Protein AF-A0A136MAQ5-F1 (afdb_monomer_lite)

Secondary structure (DSSP, 8-state):
------------PPPP-STTTTSTTS-TTPEEPSSSSPPTTTS-EEEE-TT-EEEEEEETTT-SSSS-EEEEEEEE-SSS-EEEE--STTT---------------------SS---TTS-SSS-------

pLDDT: mean 74.82, std 19.67, range [27.25, 95.88]

Sequence (131 aa):
MGLSLTLLCGGVFAQNLLTNGSFELDPNGTPYPNNGGADSRSGWRFFAVAGADGSATVSSAAATDGSVGIELVRFSTGLGDSALDKDTVAAREIIPKSMRTYKFLVDVKDGGFLVVSPIFGHWGAVRRWLL

Foldseek 3Di:
DDDDDPPPPPDPDPDDLAQQPAVVQDDFFAWADQPQDQDLRRLKHKYKDDPWDWTKGWHQVFHPDDRTHIDIGTPDPHPIDIDMDNPDPNRDRDDDDDDDDDWDDDWGDDDDPDDDDPVPPDDDTPPDDDD

Structure (mmCIF, N/CA/C/O backbone):
data_AF-A0A136MAQ5-F1
#
_entry.id   AF-A0A136MAQ5-F1
#
loop_
_atom_site.group_PDB
_atom_site.id
_atom_site.type_symbol
_atom_site.label_atom_id
_atom_site.label_alt_id
_atom_site.label_comp_id
_atom_site.label_asym_id
_atom_site.label_entity_id
_atom_site.label_seq_id
_atom_site.pdbx_PDB_ins_code
_atom_site.Cartn_x
_atom_site.Cartn_y
_atom_site.Cartn_z
_atom_site.occupancy
_atom_site.B_iso_or_equiv
_atom_site.auth_seq_id
_atom_site.auth_comp_id
_atom_site.auth_asym_id
_atom_site.auth_atom_id
_atom_site.pdbx_PDB_model_num
ATOM 1 N N . MET A 1 1 ? -41.015 -15.410 38.025 1.00 41.47 1 MET A N 1
ATOM 2 C CA . MET A 1 1 ? -40.474 -14.343 37.155 1.00 41.47 1 MET A CA 1
ATOM 3 C C . MET A 1 1 ? -38.961 -14.495 37.159 1.00 41.47 1 MET A C 1
ATOM 5 O O . MET A 1 1 ? -38.353 -14.234 38.186 1.00 41.47 1 MET A O 1
ATOM 9 N N . GLY A 1 2 ? -38.376 -15.056 36.098 1.00 40.19 2 GLY A N 1
ATOM 10 C CA . GLY A 1 2 ? -36.931 -15.287 36.007 1.00 40.19 2 GLY A CA 1
ATOM 11 C C . GLY A 1 2 ? -36.273 -14.191 35.177 1.00 40.19 2 GLY A C 1
ATOM 12 O O . GLY A 1 2 ? -36.585 -14.059 33.998 1.00 40.19 2 GLY A O 1
ATOM 13 N N . LEU A 1 3 ? -35.397 -13.398 35.793 1.00 46.03 3 LEU A N 1
ATOM 14 C CA . LEU A 1 3 ? -34.535 -12.447 35.094 1.00 46.03 3 LEU A CA 1
ATOM 15 C C . LEU A 1 3 ? -33.369 -13.227 34.476 1.00 46.03 3 LEU A C 1
ATOM 17 O O . LEU A 1 3 ? -32.508 -13.734 35.191 1.00 46.03 3 LEU A O 1
ATOM 21 N N . SER A 1 4 ? -33.367 -13.348 33.149 1.00 54.97 4 SER A N 1
ATOM 22 C CA . SER A 1 4 ? -32.206 -13.821 32.397 1.00 54.97 4 SER A CA 1
ATOM 23 C C . SER A 1 4 ? -31.278 -12.632 32.155 1.00 54.97 4 SER A C 1
ATOM 25 O O . SER A 1 4 ? -31.646 -11.679 31.469 1.00 54.97 4 SER A O 1
ATOM 27 N N . LEU A 1 5 ? -30.097 -12.658 32.772 1.00 53.19 5 LEU A N 1
ATOM 28 C CA . LEU A 1 5 ? -29.024 -11.711 32.494 1.00 53.19 5 LEU A CA 1
ATOM 29 C C . LEU A 1 5 ? -28.248 -12.225 31.279 1.00 53.19 5 LEU A C 1
ATOM 31 O O . LEU A 1 5 ? -27.356 -13.063 31.408 1.00 53.19 5 LEU A O 1
ATOM 35 N N . THR A 1 6 ? -28.596 -11.738 30.091 1.00 56.44 6 THR A N 1
ATOM 36 C CA . THR A 1 6 ? -27.818 -12.007 28.879 1.00 56.44 6 THR A CA 1
ATOM 37 C C . THR A 1 6 ? -26.536 -11.183 28.934 1.00 56.44 6 THR A C 1
ATOM 39 O O . THR A 1 6 ? -26.521 -9.999 28.601 1.00 56.44 6 THR A O 1
ATOM 42 N N . LEU A 1 7 ? -25.447 -11.804 29.384 1.00 45.41 7 LEU A N 1
ATOM 43 C CA . LEU A 1 7 ? -24.116 -11.215 29.323 1.00 45.41 7 LEU A CA 1
ATOM 44 C C . LEU A 1 7 ? -23.626 -11.280 27.866 1.00 45.41 7 LEU A C 1
ATOM 46 O O . LEU A 1 7 ? -23.121 -12.303 27.408 1.00 45.41 7 LEU A O 1
ATOM 50 N N . LEU A 1 8 ? -23.804 -10.191 27.115 1.00 52.12 8 LEU A N 1
ATOM 51 C CA . LEU A 1 8 ? -23.154 -10.002 25.818 1.00 52.12 8 LEU A CA 1
ATOM 52 C C . LEU A 1 8 ? -21.649 -9.832 26.060 1.00 52.12 8 LEU A C 1
ATOM 54 O O . LEU A 1 8 ? -21.164 -8.724 26.276 1.00 52.12 8 LEU A O 1
ATOM 58 N N . CYS A 1 9 ? -20.895 -10.931 26.023 1.00 47.00 9 CYS A N 1
ATOM 59 C CA . CYS A 1 9 ? -19.441 -10.883 25.878 1.00 47.00 9 CYS A CA 1
ATOM 60 C C . CYS A 1 9 ? -19.111 -10.499 24.425 1.00 47.00 9 CYS A C 1
ATOM 62 O O . CYS A 1 9 ? -18.662 -11.312 23.621 1.00 47.00 9 CYS A O 1
ATOM 64 N N . GLY A 1 10 ? -19.425 -9.257 24.056 1.00 47.56 10 GLY A N 1
ATOM 65 C CA . GLY A 1 10 ? -18.965 -8.658 22.813 1.00 47.56 10 GLY A CA 1
ATOM 66 C C . GLY A 1 10 ? -17.512 -8.256 23.001 1.00 47.56 10 GLY A C 1
ATOM 67 O O . GLY A 1 10 ? -17.237 -7.161 23.485 1.00 47.56 10 GLY A O 1
ATOM 68 N N . GLY A 1 11 ? -16.580 -9.150 22.669 1.00 48.22 11 GLY A N 1
ATOM 69 C CA . GLY A 1 11 ? -15.175 -8.780 22.559 1.00 48.22 11 GLY A CA 1
ATOM 70 C C . GLY A 1 11 ? -15.062 -7.600 21.597 1.00 48.22 11 GLY A C 1
ATOM 71 O O . GLY A 1 11 ? -15.433 -7.715 20.430 1.00 48.22 11 GLY A O 1
ATOM 72 N N . VAL A 1 12 ? -14.598 -6.451 22.088 1.00 57.00 12 VAL A N 1
ATOM 73 C CA . VAL A 1 12 ? -14.279 -5.313 21.226 1.00 57.00 12 VAL A CA 1
ATOM 74 C C . VAL A 1 12 ? -13.041 -5.716 20.435 1.00 57.00 12 VAL A C 1
ATOM 76 O O . VAL A 1 12 ? -11.913 -5.592 20.912 1.00 57.00 12 VAL A O 1
ATOM 79 N N . PHE A 1 13 ? -13.242 -6.273 19.243 1.00 57.19 13 PHE A N 1
ATOM 80 C CA . PHE A 1 13 ? -12.155 -6.432 18.291 1.00 57.19 13 PHE A CA 1
ATOM 81 C C . PHE A 1 13 ? -11.652 -5.033 17.932 1.00 57.19 13 PHE A C 1
ATOM 83 O O . PHE A 1 13 ? -12.447 -4.123 17.690 1.00 57.19 13 PHE A O 1
ATOM 90 N N . ALA A 1 14 ? -10.334 -4.843 17.941 1.00 65.50 14 ALA A N 1
ATOM 91 C CA . ALA A 1 14 ? -9.748 -3.595 17.477 1.00 65.50 14 ALA A CA 1
ATOM 92 C C . ALA A 1 14 ? -10.187 -3.366 16.023 1.00 65.50 14 ALA A C 1
ATOM 94 O O . ALA A 1 14 ? -9.928 -4.198 15.155 1.00 65.50 14 ALA A O 1
ATOM 95 N N . GLN A 1 15 ? -10.889 -2.262 15.775 1.00 77.94 15 GLN A N 1
ATOM 96 C CA . GLN A 1 15 ? -11.324 -1.891 14.435 1.00 77.94 15 GLN A CA 1
ATOM 97 C C . GLN A 1 15 ? -10.101 -1.485 13.606 1.00 77.94 15 GLN A C 1
ATOM 99 O O . GLN A 1 15 ? -9.303 -0.661 14.060 1.00 77.94 15 GLN A O 1
ATOM 104 N N . ASN A 1 16 ? -9.966 -2.029 12.392 1.00 83.94 16 ASN A N 1
ATOM 105 C CA . ASN A 1 16 ? -9.014 -1.483 11.432 1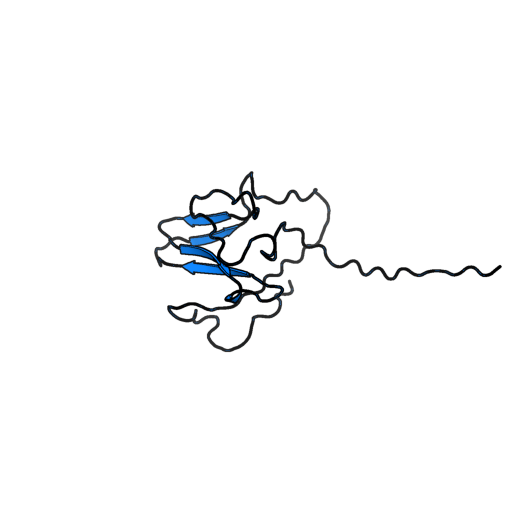.00 83.94 16 ASN A CA 1
ATOM 106 C C . ASN A 1 16 ? -9.492 -0.083 11.027 1.00 83.94 16 ASN A C 1
ATOM 108 O O . ASN A 1 16 ? -10.597 0.073 10.509 1.00 83.94 16 ASN A O 1
ATOM 112 N N . LEU A 1 17 ? -8.680 0.929 11.323 1.00 87.88 17 LEU A N 1
ATOM 113 C CA . LEU A 1 17 ? -8.993 2.326 11.023 1.00 87.88 17 LEU A CA 1
ATOM 114 C C . LEU A 1 17 ? -8.638 2.705 9.584 1.00 87.88 17 LEU A C 1
ATOM 116 O O . LEU A 1 17 ? -9.020 3.781 9.141 1.00 87.88 17 LEU A O 1
ATOM 120 N N . LEU A 1 18 ? -7.893 1.852 8.878 1.00 88.12 18 LEU A N 1
ATOM 121 C CA . LEU A 1 18 ? -7.525 2.076 7.490 1.00 88.12 18 LEU A CA 1
ATOM 122 C C . LEU A 1 18 ? -8.629 1.543 6.578 1.00 88.12 18 LEU A C 1
ATOM 124 O O . LEU A 1 18 ? -8.890 0.337 6.518 1.00 88.12 18 LEU A O 1
ATOM 128 N N . THR A 1 19 ? -9.232 2.442 5.813 1.00 88.94 19 THR A N 1
ATOM 129 C CA . THR A 1 19 ? -10.054 2.099 4.659 1.00 88.94 19 THR A CA 1
ATOM 130 C C . THR A 1 19 ? -9.200 1.296 3.687 1.00 88.94 19 THR A C 1
ATOM 132 O O . THR A 1 19 ? -8.089 1.713 3.340 1.00 88.94 19 THR A O 1
ATOM 135 N N . ASN A 1 20 ? -9.720 0.136 3.278 1.00 90.62 20 ASN A N 1
ATOM 136 C CA . ASN A 1 20 ? -9.038 -0.824 2.410 1.00 90.62 20 ASN A CA 1
ATOM 137 C C . ASN A 1 20 ? -7.643 -1.251 2.913 1.00 90.62 20 ASN A C 1
ATOM 139 O O . ASN A 1 20 ? -6.713 -1.408 2.126 1.00 90.62 20 ASN A O 1
ATOM 143 N N . GLY A 1 21 ? -7.458 -1.412 4.228 1.00 89.81 21 GLY A N 1
ATOM 144 C CA . GLY A 1 21 ? -6.169 -1.839 4.790 1.00 89.81 21 GLY A CA 1
ATOM 145 C C . GLY A 1 21 ? -5.723 -3.254 4.391 1.00 89.81 21 GLY A C 1
ATOM 146 O O . GLY A 1 21 ? -4.546 -3.564 4.527 1.00 89.81 21 GLY A O 1
ATOM 147 N N . SER A 1 22 ? -6.647 -4.092 3.910 1.00 90.56 22 SER A N 1
ATOM 148 C CA . SER A 1 22 ? -6.388 -5.456 3.426 1.00 90.56 22 SER A CA 1
ATOM 149 C C . SER A 1 22 ? -6.352 -5.573 1.899 1.00 90.56 22 SER A C 1
ATOM 151 O O . SER A 1 22 ? -6.184 -6.670 1.393 1.00 90.56 22 SER A O 1
ATOM 153 N N . PHE A 1 23 ? -6.549 -4.479 1.153 1.00 92.69 23 PHE A N 1
ATOM 154 C CA . PHE A 1 23 ? -6.597 -4.454 -0.323 1.00 92.69 23 PHE A CA 1
ATOM 155 C C . PHE A 1 23 ? -7.759 -5.220 -0.984 1.00 92.69 23 PHE A C 1
ATOM 157 O O . PHE A 1 23 ? -7.895 -5.196 -2.203 1.00 92.69 23 PHE A O 1
ATOM 164 N N . GLU A 1 24 ? -8.648 -5.831 -0.199 1.00 93.56 24 GLU A N 1
ATOM 165 C CA . GLU A 1 24 ? -9.777 -6.643 -0.682 1.00 93.56 24 GLU A CA 1
ATOM 166 C C . GLU A 1 24 ? -10.873 -5.845 -1.417 1.00 93.56 24 GLU A C 1
ATOM 168 O O . GLU A 1 24 ? -11.785 -6.441 -1.988 1.00 93.56 24 GLU A O 1
ATOM 173 N N . LEU A 1 25 ? -10.830 -4.505 -1.408 1.00 92.56 25 LEU A N 1
ATOM 174 C CA . LEU A 1 25 ? -11.759 -3.693 -2.209 1.00 92.56 25 LEU A CA 1
ATOM 175 C C . LEU A 1 25 ? -11.345 -3.588 -3.682 1.00 92.56 25 LEU A C 1
ATOM 177 O O . LEU A 1 25 ? -12.155 -3.170 -4.511 1.00 92.56 25 LEU A O 1
ATOM 181 N N . ASP A 1 26 ? -10.112 -3.969 -4.011 1.00 92.12 26 ASP A N 1
ATOM 182 C CA . ASP A 1 26 ? -9.570 -3.874 -5.358 1.00 92.12 26 ASP A CA 1
ATOM 183 C C . ASP A 1 26 ? -9.410 -5.273 -5.982 1.00 92.12 26 ASP A C 1
ATOM 185 O O . ASP A 1 26 ? -8.888 -6.187 -5.342 1.00 92.12 26 ASP A O 1
ATOM 189 N N . PRO A 1 27 ? -9.814 -5.479 -7.249 1.00 94.06 27 PRO A N 1
ATOM 190 C CA . PRO A 1 27 ? -9.599 -6.753 -7.928 1.00 94.06 27 PRO A CA 1
ATOM 191 C C . PRO A 1 27 ? -8.114 -7.111 -8.068 1.00 94.06 27 PRO A C 1
ATOM 193 O O . PRO A 1 27 ? -7.269 -6.242 -8.298 1.00 94.06 27 PRO A O 1
ATOM 196 N N . ASN A 1 28 ? -7.810 -8.411 -8.046 1.00 95.88 28 ASN A N 1
ATOM 197 C CA . ASN A 1 28 ? -6.485 -8.928 -8.385 1.00 95.88 28 ASN A CA 1
ATOM 198 C C . ASN A 1 28 ? -5.998 -8.393 -9.748 1.00 95.88 28 ASN A C 1
ATOM 200 O O . ASN A 1 28 ? -6.749 -8.384 -10.723 1.00 95.88 28 ASN A O 1
ATOM 204 N N . GLY A 1 29 ? -4.735 -7.976 -9.817 1.00 93.94 29 GLY A N 1
ATOM 205 C CA . GLY A 1 29 ? -4.118 -7.357 -10.990 1.00 93.94 29 GLY A CA 1
ATOM 206 C C . GLY A 1 29 ? -4.355 -5.850 -11.124 1.00 93.94 29 GLY A C 1
ATOM 207 O O . GLY A 1 29 ? -3.891 -5.262 -12.099 1.00 93.94 29 GLY A O 1
ATOM 208 N N . THR A 1 30 ? -5.053 -5.203 -10.183 1.00 94.38 30 THR A N 1
ATOM 209 C CA . THR A 1 30 ? -5.271 -3.747 -10.223 1.00 94.38 30 THR A CA 1
ATOM 210 C C . THR A 1 30 ? -3.957 -2.994 -9.974 1.00 94.38 30 THR A C 1
ATOM 212 O O . THR A 1 30 ? -3.382 -3.149 -8.894 1.00 94.38 30 THR A O 1
ATOM 215 N N . PRO A 1 31 ? -3.478 -2.163 -10.922 1.00 91.81 31 PRO A N 1
ATOM 216 C CA . PRO A 1 31 ? -2.279 -1.359 -10.729 1.00 91.81 31 PRO A CA 1
ATOM 217 C C . PRO A 1 31 ? -2.605 -0.059 -9.994 1.00 91.81 31 PRO A C 1
ATOM 219 O O . PRO A 1 31 ? -3.650 0.554 -10.225 1.00 91.81 31 PRO A O 1
ATOM 222 N N . TYR A 1 32 ? -1.679 0.394 -9.155 1.00 90.44 32 TYR A N 1
ATOM 223 C CA . TYR A 1 32 ? -1.746 1.696 -8.504 1.00 90.44 32 TYR A CA 1
ATOM 224 C C . TYR A 1 32 ? -0.813 2.653 -9.255 1.00 90.44 32 TYR A C 1
ATOM 226 O O . TYR A 1 32 ? 0.385 2.378 -9.377 1.00 90.44 32 TYR A O 1
ATOM 234 N N . PRO A 1 33 ? -1.334 3.761 -9.805 1.00 83.38 33 PRO A N 1
ATOM 235 C CA . PRO A 1 33 ? -0.556 4.611 -10.691 1.00 83.38 33 PRO A CA 1
ATOM 236 C C . PRO A 1 33 ? 0.557 5.344 -9.933 1.00 83.38 33 PRO A C 1
ATOM 238 O O . PRO A 1 33 ? 0.314 5.987 -8.914 1.00 83.38 33 PRO A O 1
ATOM 241 N N . ASN A 1 34 ? 1.772 5.327 -10.485 1.00 79.38 34 ASN A N 1
ATO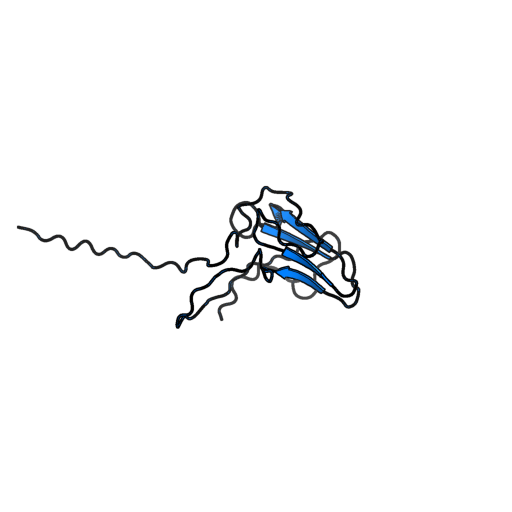M 242 C CA . ASN A 1 34 ? 2.894 6.140 -10.009 1.00 79.38 34 ASN A CA 1
ATOM 243 C C . ASN A 1 34 ? 2.771 7.591 -10.509 1.00 79.38 34 ASN A C 1
ATOM 245 O O . ASN A 1 34 ? 3.582 8.072 -11.296 1.00 79.38 34 ASN A O 1
ATOM 249 N N . ASN A 1 35 ? 1.692 8.274 -10.130 1.00 73.62 35 ASN A N 1
ATOM 250 C CA . ASN A 1 35 ? 1.443 9.669 -10.507 1.00 73.62 35 ASN A CA 1
ATOM 251 C C . ASN A 1 35 ? 1.386 10.610 -9.291 1.00 73.62 35 ASN A C 1
ATOM 253 O O . ASN A 1 35 ? 1.038 11.780 -9.433 1.00 73.62 35 ASN A O 1
ATOM 257 N N . GLY A 1 36 ? 1.701 10.099 -8.095 1.00 66.06 36 GLY A N 1
ATOM 258 C CA . GLY A 1 36 ? 1.654 10.855 -6.843 1.00 66.06 36 GLY A CA 1
ATOM 259 C C . GLY A 1 36 ? 0.239 11.196 -6.355 1.00 66.06 36 GLY A C 1
ATOM 260 O O . GLY A 1 36 ? 0.101 11.843 -5.312 1.00 66.06 36 GLY A O 1
ATOM 261 N N . GLY A 1 37 ? -0.803 10.761 -7.069 1.00 67.81 37 GLY A N 1
ATOM 262 C CA . GLY A 1 37 ? -2.201 10.850 -6.665 1.00 67.81 37 GLY A CA 1
ATOM 263 C C . GLY A 1 37 ? -2.660 9.588 -5.937 1.00 67.81 37 GLY A C 1
ATOM 264 O O . GLY A 1 37 ? -2.162 8.493 -6.180 1.00 67.81 37 GLY A O 1
ATOM 265 N N . ALA A 1 38 ? -3.623 9.742 -5.031 1.00 71.81 38 ALA A N 1
ATOM 266 C CA . ALA A 1 38 ? -4.326 8.597 -4.464 1.00 71.81 38 ALA A CA 1
ATOM 267 C C . ALA A 1 38 ? -5.216 7.945 -5.526 1.00 71.81 38 ALA A C 1
ATOM 269 O O . ALA A 1 38 ? -5.898 8.659 -6.267 1.00 71.81 38 ALA A O 1
ATOM 270 N N . ASP A 1 39 ? -5.263 6.613 -5.564 1.00 74.38 39 ASP A N 1
ATOM 271 C CA . ASP A 1 39 ? -6.325 5.937 -6.303 1.00 74.38 39 ASP A CA 1
ATOM 272 C C . ASP A 1 39 ? -7.632 6.129 -5.524 1.00 74.38 39 ASP A C 1
ATOM 274 O O . ASP A 1 39 ? -7.744 5.772 -4.348 1.00 74.38 39 ASP A O 1
ATOM 278 N N . SER A 1 40 ? -8.619 6.749 -6.171 1.00 64.94 40 SER A N 1
ATOM 279 C CA . SER A 1 40 ? -9.911 7.060 -5.558 1.00 64.94 40 SER A CA 1
ATOM 280 C C . SER A 1 40 ? -10.703 5.814 -5.161 1.00 64.94 40 SER A C 1
ATOM 282 O O . SER A 1 40 ? -11.615 5.925 -4.344 1.00 64.94 40 SER A O 1
ATOM 284 N N . ARG A 1 41 ? -10.367 4.643 -5.717 1.00 70.69 41 ARG A N 1
ATOM 285 C CA . ARG A 1 41 ? -10.989 3.356 -5.384 1.00 70.69 41 ARG A CA 1
ATOM 286 C C . ARG A 1 41 ? -10.415 2.778 -4.100 1.00 70.69 41 ARG A C 1
ATOM 288 O O . ARG A 1 41 ? -11.170 2.364 -3.225 1.00 70.69 41 ARG A O 1
ATOM 295 N N . SER A 1 42 ? -9.091 2.798 -3.972 1.00 79.44 42 SER A N 1
ATOM 296 C CA . SER A 1 42 ? -8.404 2.143 -2.862 1.00 79.44 42 SER A CA 1
ATOM 297 C C . SER A 1 42 ? -8.189 3.048 -1.651 1.00 79.44 42 SER A C 1
ATOM 299 O O . SER A 1 42 ? -8.032 2.563 -0.530 1.00 79.44 42 SER A O 1
ATOM 301 N N . GLY A 1 43 ? -8.142 4.367 -1.863 1.00 86.50 43 GLY A N 1
ATOM 302 C CA . GLY A 1 43 ? -7.737 5.336 -0.849 1.00 86.50 43 GLY A CA 1
ATOM 303 C C . GLY A 1 43 ? -6.255 5.235 -0.481 1.00 86.50 43 GLY A C 1
ATOM 304 O O . GLY A 1 43 ? -5.858 5.731 0.567 1.00 86.50 43 GLY A O 1
ATOM 305 N N . TRP A 1 44 ? -5.442 4.575 -1.299 1.00 90.56 44 TRP A N 1
ATOM 306 C CA . TRP A 1 44 ? -3.998 4.453 -1.132 1.00 90.56 44 TRP A CA 1
ATOM 307 C C . TRP A 1 44 ? -3.281 5.122 -2.302 1.00 90.56 44 TRP A C 1
ATOM 309 O O . TRP A 1 44 ? -3.805 5.225 -3.413 1.00 90.56 44 TRP A O 1
ATOM 319 N N . ARG A 1 45 ? -2.055 5.567 -2.054 1.00 90.06 45 ARG A N 1
ATOM 320 C CA . ARG A 1 45 ? -1.174 6.161 -3.052 1.00 90.06 45 ARG A CA 1
ATOM 321 C C . ARG A 1 45 ? 0.110 5.358 -3.135 1.00 90.06 45 ARG A C 1
ATOM 323 O O . ARG A 1 45 ? 0.786 5.185 -2.127 1.00 90.06 45 ARG A O 1
ATOM 330 N N . PHE A 1 46 ? 0.479 4.965 -4.348 1.00 89.88 46 PHE A N 1
ATOM 331 C CA . PHE A 1 46 ? 1.855 4.597 -4.652 1.00 89.88 46 PHE A CA 1
ATOM 332 C C . PHE A 1 46 ? 2.630 5.843 -5.083 1.00 89.88 46 PHE A C 1
ATOM 334 O O . PHE A 1 46 ? 2.129 6.666 -5.852 1.00 89.88 46 PHE A O 1
ATOM 341 N N . PHE A 1 47 ? 3.846 5.997 -4.574 1.00 86.31 47 PHE A N 1
ATOM 342 C CA . PHE A 1 47 ? 4.729 7.085 -4.963 1.00 86.31 47 PHE A CA 1
ATOM 343 C C . PHE A 1 47 ? 6.158 6.588 -5.128 1.00 86.31 47 PHE A C 1
AT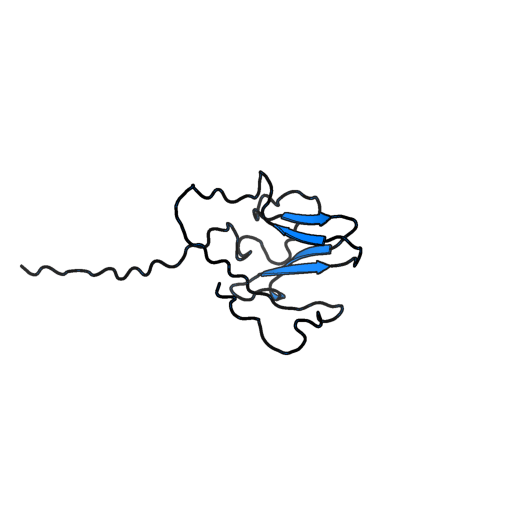OM 345 O O . PHE A 1 47 ? 6.594 5.667 -4.439 1.00 86.31 47 PHE A O 1
ATOM 352 N N . ALA A 1 48 ? 6.896 7.266 -5.999 1.00 86.44 48 ALA A N 1
ATOM 353 C CA . ALA A 1 48 ? 8.342 7.192 -6.079 1.00 86.44 48 ALA A CA 1
ATOM 354 C C . ALA A 1 48 ? 8.916 8.612 -6.145 1.00 86.44 48 ALA A C 1
ATOM 356 O O . ALA A 1 48 ? 8.379 9.481 -6.835 1.00 86.44 48 ALA A O 1
ATOM 357 N N . VAL A 1 49 ? 9.988 8.871 -5.399 1.00 84.69 49 VAL A N 1
ATOM 358 C CA . VAL A 1 49 ? 10.623 10.194 -5.301 1.00 84.69 49 VAL A CA 1
ATOM 359 C C . VAL A 1 49 ? 12.123 10.105 -5.545 1.00 84.69 49 VAL A C 1
ATOM 361 O O . VAL A 1 49 ? 12.705 9.026 -5.511 1.00 84.69 49 VAL A O 1
ATOM 364 N N . ALA A 1 50 ? 12.761 11.252 -5.798 1.00 85.19 50 ALA A N 1
ATOM 365 C CA . ALA A 1 50 ? 14.219 11.375 -5.916 1.00 85.19 50 ALA A CA 1
ATOM 366 C C . ALA A 1 50 ? 14.869 10.362 -6.890 1.00 85.19 50 ALA A C 1
ATOM 368 O O . ALA A 1 50 ? 15.953 9.838 -6.638 1.00 85.19 50 ALA A O 1
ATOM 369 N N . GLY A 1 51 ? 14.200 10.089 -8.017 1.00 80.75 51 GLY A N 1
ATOM 370 C CA . GLY A 1 51 ? 14.700 9.189 -9.063 1.00 80.75 51 GLY A CA 1
ATOM 371 C C . GLY A 1 51 ? 14.524 7.693 -8.776 1.00 80.75 51 GLY A C 1
ATOM 372 O O . GLY A 1 51 ? 15.072 6.872 -9.515 1.00 80.75 51 GLY A O 1
ATOM 373 N N . ALA A 1 52 ? 13.783 7.323 -7.726 1.00 85.56 52 ALA A N 1
ATOM 374 C CA . ALA A 1 52 ? 13.286 5.961 -7.568 1.00 85.56 52 ALA A CA 1
ATOM 375 C C . ALA A 1 52 ? 12.217 5.636 -8.618 1.00 85.56 52 ALA A C 1
ATOM 377 O O . ALA A 1 52 ? 11.555 6.528 -9.150 1.00 85.56 52 ALA A O 1
ATOM 378 N N . ASP A 1 53 ? 12.042 4.343 -8.879 1.00 84.50 53 ASP A N 1
ATOM 379 C CA . ASP A 1 53 ? 10.993 3.833 -9.755 1.00 84.50 53 ASP A CA 1
ATOM 380 C C . ASP A 1 53 ? 10.553 2.436 -9.310 1.00 84.50 53 ASP A C 1
ATOM 382 O O . ASP A 1 53 ? 11.335 1.677 -8.720 1.00 84.50 53 ASP A O 1
ATOM 386 N N . GLY A 1 54 ? 9.303 2.100 -9.601 1.00 84.56 54 GLY A N 1
ATOM 387 C CA . GLY A 1 54 ? 8.676 0.859 -9.185 1.00 84.56 54 GLY A CA 1
ATOM 388 C C . GLY A 1 54 ? 7.216 0.756 -9.607 1.00 84.56 54 GLY A C 1
ATOM 389 O O . GLY A 1 54 ? 6.670 1.628 -10.283 1.00 84.56 54 GLY A O 1
ATOM 390 N N . SER A 1 55 ? 6.572 -0.314 -9.163 1.00 87.75 55 SER A N 1
ATOM 391 C CA . SER A 1 55 ? 5.143 -0.551 -9.338 1.00 87.75 55 SER A CA 1
ATOM 392 C C . SER A 1 55 ? 4.501 -1.031 -8.047 1.00 87.75 55 SER A C 1
ATOM 394 O O . SER A 1 55 ? 5.141 -1.707 -7.241 1.00 87.75 55 SER A O 1
ATOM 396 N N . ALA A 1 56 ? 3.208 -0.755 -7.916 1.00 91.00 56 ALA A N 1
ATOM 397 C CA . ALA A 1 56 ? 2.342 -1.333 -6.905 1.00 91.00 56 ALA A CA 1
ATOM 398 C C . ALA A 1 56 ? 1.133 -1.978 -7.592 1.00 91.00 56 ALA A C 1
ATOM 400 O O . ALA A 1 56 ? 0.437 -1.310 -8.360 1.00 91.00 56 ALA A O 1
ATOM 401 N N . THR A 1 57 ? 0.894 -3.261 -7.328 1.00 92.25 57 THR A N 1
ATOM 402 C CA . THR A 1 57 ? -0.184 -4.030 -7.964 1.00 92.25 57 THR A CA 1
ATOM 403 C C . THR A 1 57 ? -0.853 -4.936 -6.945 1.00 92.25 57 THR A C 1
ATOM 405 O O . THR A 1 57 ? -0.185 -5.616 -6.169 1.00 92.25 57 THR A O 1
ATOM 408 N N . VAL A 1 58 ? -2.181 -4.976 -6.947 1.00 94.19 58 VAL A N 1
ATOM 409 C CA . VAL A 1 58 ? -2.935 -5.926 -6.123 1.00 94.19 58 VAL A CA 1
ATOM 410 C C . VAL A 1 58 ? -2.682 -7.337 -6.643 1.00 94.19 58 VAL A C 1
ATOM 412 O O . VAL A 1 58 ? -2.840 -7.590 -7.836 1.00 94.19 58 VAL A O 1
ATOM 415 N N . SER A 1 59 ? -2.279 -8.252 -5.767 1.00 92.62 59 SER A N 1
ATOM 416 C CA . SER A 1 59 ? -1.821 -9.587 -6.146 1.00 92.62 59 SER A CA 1
ATOM 417 C C . SER A 1 59 ? -2.305 -10.653 -5.170 1.00 92.62 59 SER A C 1
ATOM 419 O O . SER A 1 59 ? -2.067 -10.572 -3.964 1.00 92.62 59 SER A O 1
ATOM 421 N N . SER A 1 60 ? -2.905 -11.720 -5.693 1.00 94.25 60 SER A N 1
ATOM 422 C CA . SER A 1 60 ? -3.235 -12.919 -4.916 1.00 94.25 60 SER A CA 1
ATOM 423 C C . SER A 1 60 ? -1.989 -13.628 -4.377 1.00 94.25 60 SER A C 1
ATOM 425 O O . SER A 1 60 ? -2.056 -14.309 -3.358 1.00 94.25 60 SER A O 1
ATOM 427 N N . ALA A 1 61 ? -0.831 -13.465 -5.027 1.00 89.56 61 ALA A N 1
ATOM 428 C CA . ALA A 1 61 ? 0.430 -14.026 -4.540 1.00 89.56 61 ALA A CA 1
ATOM 429 C C . ALA A 1 61 ? 0.959 -13.284 -3.296 1.00 89.56 61 ALA A C 1
ATOM 431 O O . ALA A 1 61 ? 1.657 -13.881 -2.474 1.00 89.56 61 ALA A O 1
ATOM 432 N N . ALA A 1 62 ? 0.590 -12.009 -3.133 1.00 89.19 62 ALA A N 1
ATOM 433 C CA . ALA A 1 62 ? 0.968 -11.188 -1.985 1.00 89.19 62 ALA A CA 1
ATOM 434 C C . ALA A 1 62 ? 0.080 -11.425 -0.745 1.00 89.19 62 ALA A C 1
ATOM 436 O O . ALA A 1 62 ? 0.470 -11.043 0.356 1.00 89.19 62 ALA A O 1
ATOM 437 N N . ALA A 1 63 ? -1.074 -12.087 -0.891 1.00 91.38 63 ALA A N 1
ATOM 438 C CA . ALA A 1 63 ? -2.052 -12.296 0.181 1.00 91.38 63 ALA A CA 1
ATOM 439 C C . ALA A 1 63 ? -1.448 -13.028 1.396 1.00 91.38 63 ALA A C 1
ATOM 441 O O . ALA A 1 63 ? -0.956 -14.155 1.275 1.00 91.38 63 ALA A O 1
ATOM 442 N N . THR A 1 64 ? -1.453 -12.410 2.577 1.00 87.81 64 THR A N 1
ATOM 443 C CA . THR A 1 64 ? -1.078 -13.023 3.873 1.00 87.81 64 THR A CA 1
ATOM 444 C C . THR A 1 64 ? -2.304 -13.478 4.660 1.00 87.81 64 THR A C 1
ATOM 446 O O . THR A 1 64 ? -2.233 -14.464 5.396 1.00 87.81 64 THR A O 1
ATOM 449 N N . ASP A 1 65 ? -3.419 -12.796 4.434 1.00 84.44 65 ASP A N 1
ATOM 450 C CA . ASP A 1 65 ? -4.790 -13.146 4.761 1.00 84.44 65 ASP A CA 1
ATOM 451 C C . ASP A 1 65 ? -5.677 -12.864 3.529 1.00 84.44 65 ASP A C 1
ATOM 453 O O . ASP A 1 65 ? -5.186 -12.387 2.508 1.00 84.44 65 ASP A O 1
ATOM 457 N N . GLY A 1 66 ? -6.960 -13.232 3.583 1.00 92.56 66 GLY A N 1
ATOM 458 C CA . GLY A 1 66 ? -7.896 -12.910 2.502 1.00 92.56 66 GLY A CA 1
ATOM 459 C C . GLY A 1 66 ? -7.576 -13.568 1.152 1.00 92.56 66 GLY A C 1
ATOM 460 O O . GLY A 1 66 ? -7.132 -14.719 1.090 1.00 92.56 66 GLY A O 1
ATOM 461 N N . SER A 1 67 ? -7.898 -12.854 0.074 1.00 95.88 67 SER A N 1
ATOM 462 C CA . SER A 1 67 ? -7.753 -13.292 -1.316 1.00 95.88 67 SER A CA 1
ATOM 463 C C . SER A 1 67 ? -6.631 -12.571 -2.064 1.00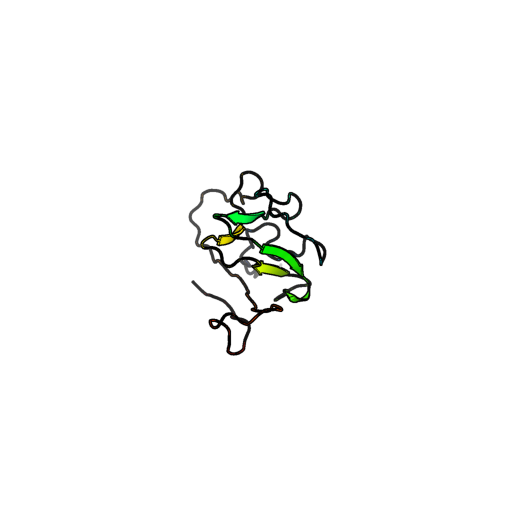 95.88 67 SER A C 1
ATOM 465 O O . SER A 1 67 ? -6.079 -13.130 -3.018 1.00 95.88 67 SER A O 1
ATOM 467 N N . VAL A 1 68 ? -6.272 -11.360 -1.632 1.00 94.56 68 VAL A N 1
ATOM 468 C CA . VAL A 1 68 ? -5.257 -10.514 -2.264 1.00 94.56 68 VAL A CA 1
ATOM 469 C C . VAL A 1 68 ? -4.431 -9.751 -1.228 1.00 94.56 68 VAL A C 1
ATOM 471 O O . VAL A 1 68 ? -4.822 -9.571 -0.085 1.00 94.56 68 VAL A O 1
ATOM 474 N N . GLY A 1 69 ? -3.253 -9.296 -1.642 1.00 92.69 69 GLY A N 1
ATOM 475 C CA . GLY A 1 69 ? -2.464 -8.286 -0.940 1.00 92.69 69 GLY A CA 1
ATOM 476 C C . GLY A 1 69 ? -1.905 -7.273 -1.936 1.00 92.69 69 GLY A C 1
ATOM 477 O O . GLY A 1 69 ? -2.258 -7.304 -3.116 1.00 92.69 69 GLY A O 1
ATOM 478 N N . ILE A 1 70 ? -1.001 -6.400 -1.492 1.00 92.19 70 ILE A N 1
ATOM 479 C CA . ILE A 1 70 ? -0.274 -5.492 -2.388 1.00 92.19 70 ILE A CA 1
ATOM 480 C C . ILE A 1 70 ? 1.131 -6.028 -2.674 1.00 92.19 70 ILE A C 1
ATOM 482 O O . ILE A 1 70 ? 1.897 -6.333 -1.761 1.00 92.19 70 ILE A O 1
ATOM 486 N N . GLU A 1 71 ? 1.477 -6.137 -3.952 1.00 91.44 71 GLU A N 1
ATOM 487 C CA . GLU A 1 71 ? 2.837 -6.399 -4.412 1.00 91.44 71 GLU A CA 1
ATOM 488 C C . GLU A 1 71 ? 3.510 -5.069 -4.753 1.00 91.44 71 GLU A C 1
ATOM 490 O O . GLU A 1 71 ? 2.986 -4.284 -5.547 1.00 91.44 71 GLU A O 1
ATOM 495 N N . LEU A 1 72 ? 4.676 -4.823 -4.157 1.00 88.31 72 LEU A N 1
ATOM 496 C CA . LEU A 1 72 ? 5.533 -3.687 -4.476 1.00 88.31 72 LEU A CA 1
ATOM 497 C C . LEU A 1 72 ? 6.789 -4.205 -5.173 1.00 88.31 72 LEU A C 1
ATOM 499 O O . LEU A 1 72 ? 7.515 -5.026 -4.615 1.00 88.31 72 LEU A O 1
ATOM 503 N N . VAL A 1 73 ? 7.069 -3.694 -6.369 1.00 86.00 73 VAL A N 1
ATOM 504 C CA . VAL A 1 73 ? 8.290 -4.017 -7.114 1.00 86.00 73 VAL A CA 1
ATOM 505 C C . VAL A 1 73 ? 9.096 -2.748 -7.297 1.00 86.00 73 VAL A C 1
ATOM 507 O O . VAL A 1 73 ? 8.581 -1.742 -7.777 1.00 86.00 73 VAL A O 1
ATOM 510 N N . ARG A 1 74 ? 10.376 -2.792 -6.933 1.00 80.81 74 ARG A N 1
ATOM 511 C CA . ARG A 1 74 ? 11.319 -1.702 -7.181 1.00 80.81 74 ARG A CA 1
ATOM 512 C C . ARG A 1 74 ? 12.069 -1.974 -8.483 1.00 80.81 74 ARG A C 1
ATOM 514 O O . ARG A 1 74 ? 12.700 -3.019 -8.612 1.00 80.81 74 ARG A O 1
ATOM 521 N N . PHE A 1 75 ? 12.024 -1.037 -9.428 1.00 80.44 75 PHE A N 1
ATOM 522 C CA . PHE A 1 75 ? 12.719 -1.158 -10.718 1.00 80.44 75 PHE A CA 1
ATOM 523 C C . PHE A 1 75 ? 14.072 -0.445 -10.730 1.00 80.44 75 PHE A C 1
ATOM 525 O O . PHE A 1 75 ? 15.006 -0.904 -11.381 1.00 80.44 75 PHE A O 1
ATOM 532 N N . SER A 1 76 ? 14.199 0.657 -9.985 1.00 74.94 76 SER A N 1
ATOM 533 C CA . SER A 1 76 ? 15.438 1.435 -9.883 1.00 74.94 76 SER A CA 1
ATOM 534 C C . SER A 1 76 ? 15.938 1.496 -8.443 1.00 74.94 76 SER A C 1
ATOM 536 O O . SER A 1 76 ? 15.200 1.849 -7.521 1.00 74.94 76 SER A O 1
ATOM 538 N N . THR A 1 77 ? 17.226 1.217 -8.243 1.00 64.81 77 THR A N 1
ATOM 539 C CA . THR A 1 77 ? 17.931 1.402 -6.963 1.00 64.81 77 THR A CA 1
ATOM 540 C C . THR A 1 77 ? 18.585 2.779 -6.848 1.00 64.81 77 THR A C 1
ATOM 542 O O . THR A 1 77 ? 19.546 2.933 -6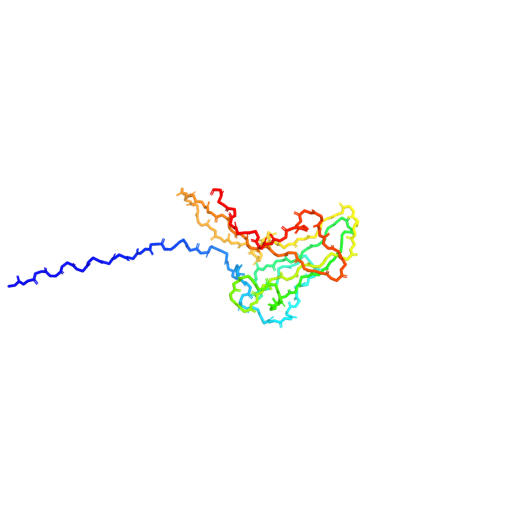.096 1.00 64.81 77 THR A O 1
ATOM 545 N N . GLY A 1 78 ? 18.105 3.785 -7.592 1.00 65.62 78 GLY A N 1
ATOM 546 C CA . GLY A 1 78 ? 18.486 5.180 -7.346 1.00 65.62 78 GLY A CA 1
ATOM 547 C C . GLY A 1 78 ? 18.313 5.555 -5.866 1.00 65.62 78 GLY A C 1
ATOM 548 O O . GLY A 1 78 ? 17.593 4.876 -5.137 1.00 65.62 78 GLY A O 1
ATOM 549 N N . LEU A 1 79 ? 18.960 6.634 -5.412 1.00 73.88 79 LEU A N 1
ATOM 550 C CA . LEU A 1 79 ? 19.013 7.020 -3.988 1.00 73.88 79 LEU A CA 1
ATOM 551 C C . LEU A 1 79 ? 17.656 7.408 -3.364 1.00 73.88 79 LEU A C 1
ATOM 553 O O . LEU A 1 79 ? 17.609 7.726 -2.180 1.00 73.88 79 LEU A O 1
ATOM 557 N N . GLY A 1 80 ? 16.580 7.438 -4.149 1.00 82.50 80 GLY A N 1
ATOM 558 C CA . GLY A 1 80 ? 15.239 7.752 -3.676 1.00 82.50 80 GLY A CA 1
ATOM 559 C C . GLY A 1 80 ? 14.465 6.559 -3.118 1.00 82.50 80 GLY A C 1
ATOM 560 O O . GLY A 1 80 ? 14.927 5.414 -3.137 1.00 82.50 80 GLY A O 1
ATOM 561 N N . ASP A 1 81 ? 13.231 6.844 -2.707 1.00 83.38 81 ASP A N 1
ATOM 562 C CA . ASP A 1 81 ? 12.302 5.878 -2.127 1.00 83.38 81 ASP A CA 1
ATOM 563 C C . ASP A 1 81 ? 11.064 5.688 -3.000 1.00 83.38 81 ASP A C 1
ATOM 565 O O . ASP A 1 81 ? 10.584 6.620 -3.651 1.00 83.38 81 ASP A O 1
ATOM 569 N N . SER A 1 82 ? 10.527 4.471 -2.965 1.00 84.38 82 SER A N 1
ATOM 570 C CA . SER A 1 82 ? 9.196 4.145 -3.464 1.00 84.38 82 SER A CA 1
ATOM 571 C C . SER A 1 82 ? 8.392 3.490 -2.353 1.00 84.38 82 SER A C 1
ATOM 573 O O . SER A 1 82 ? 8.900 2.576 -1.699 1.00 84.38 82 SER A O 1
ATOM 575 N N . ALA A 1 83 ? 7.157 3.927 -2.141 1.00 87.50 83 ALA A N 1
ATOM 576 C CA . ALA A 1 83 ? 6.338 3.432 -1.045 1.00 87.50 83 ALA A CA 1
ATOM 577 C C . ALA A 1 83 ? 4.839 3.559 -1.330 1.00 87.50 83 ALA A C 1
ATOM 579 O O . ALA A 1 83 ? 4.406 4.148 -2.324 1.00 87.50 83 ALA A O 1
ATOM 580 N N . LEU A 1 84 ? 4.059 2.967 -0.426 1.00 89.75 84 LEU A N 1
ATOM 581 C CA . LEU A 1 84 ? 2.613 3.080 -0.372 1.00 89.75 84 LEU A CA 1
ATOM 582 C C . LEU A 1 84 ? 2.221 3.903 0.859 1.00 89.75 84 LEU A C 1
ATOM 584 O O . LEU A 1 84 ? 2.681 3.613 1.963 1.00 89.75 84 LEU A O 1
ATOM 588 N N . ASP A 1 85 ? 1.366 4.906 0.690 1.00 89.81 85 ASP A N 1
ATOM 589 C CA . ASP A 1 85 ? 0.863 5.700 1.807 1.00 89.81 85 ASP A CA 1
ATOM 590 C C . ASP A 1 85 ? -0.586 6.162 1.622 1.00 89.81 85 ASP A C 1
ATOM 592 O O . ASP A 1 85 ? -1.255 5.864 0.630 1.00 89.81 85 ASP A O 1
ATOM 596 N N . LYS A 1 86 ? -1.071 6.899 2.624 1.00 89.12 86 LYS A N 1
ATOM 597 C CA . LYS A 1 86 ? -2.346 7.616 2.590 1.00 89.12 86 LYS A CA 1
ATOM 598 C C . LYS A 1 86 ? -2.149 9.121 2.818 1.00 89.12 86 LYS A C 1
ATOM 600 O O . LYS A 1 86 ? -3.080 9.811 3.223 1.00 89.12 86 LYS A O 1
ATOM 605 N N . ASP A 1 87 ? -0.944 9.648 2.579 1.00 84.56 87 ASP A N 1
ATOM 606 C CA . ASP A 1 87 ? -0.579 11.030 2.926 1.00 84.56 87 ASP A CA 1
ATOM 607 C C . ASP A 1 87 ? -0.908 12.015 1.794 1.00 84.56 87 ASP A C 1
ATOM 609 O O . ASP A 1 87 ? -0.058 12.684 1.203 1.00 84.56 87 ASP A O 1
ATOM 613 N N . THR A 1 88 ? -2.195 12.072 1.449 1.00 84.31 88 THR A N 1
ATOM 614 C CA . THR A 1 88 ? -2.751 13.098 0.563 1.00 84.31 88 THR A CA 1
ATOM 615 C C . THR A 1 88 ? -4.095 13.579 1.084 1.00 84.31 88 THR A C 1
ATOM 617 O O . 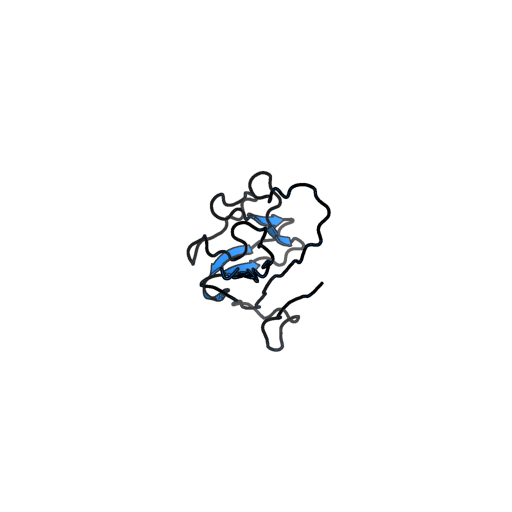THR A 1 88 ? -4.761 12.909 1.874 1.00 84.31 88 THR A O 1
ATOM 620 N N . VAL A 1 89 ? -4.549 14.738 0.593 1.00 85.38 89 VAL A N 1
ATOM 621 C CA . VAL A 1 89 ? -5.889 15.256 0.909 1.00 85.38 89 VAL A CA 1
ATOM 622 C C . VAL A 1 89 ? -6.981 14.231 0.588 1.00 85.38 89 VAL A C 1
ATOM 624 O O . VAL A 1 89 ? -7.941 14.146 1.345 1.00 85.38 89 VAL A O 1
ATOM 627 N N . ALA A 1 90 ? -6.810 13.460 -0.489 1.00 82.25 90 ALA A N 1
ATOM 628 C CA . ALA A 1 90 ? -7.793 12.497 -0.975 1.00 82.25 90 ALA A CA 1
ATOM 629 C C . ALA A 1 90 ? -7.709 11.113 -0.304 1.00 82.25 90 ALA A C 1
ATOM 631 O O . ALA A 1 90 ? -8.708 10.405 -0.292 1.00 82.25 90 ALA A O 1
ATOM 632 N N . ALA A 1 91 ? -6.550 10.722 0.240 1.00 83.81 91 ALA A N 1
ATOM 633 C CA . ALA A 1 91 ? -6.339 9.389 0.820 1.00 83.81 91 ALA A CA 1
ATOM 634 C C . ALA A 1 91 ? -6.383 9.338 2.350 1.00 83.81 91 ALA A C 1
ATOM 636 O O . ALA A 1 91 ? -6.599 8.264 2.908 1.00 83.81 91 ALA A O 1
ATOM 637 N N . ARG A 1 92 ? -6.119 10.451 3.044 1.00 88.50 92 ARG A N 1
ATOM 638 C CA . ARG A 1 92 ? -5.893 10.411 4.495 1.00 88.50 92 ARG A CA 1
ATOM 639 C C . ARG A 1 92 ? -7.114 9.921 5.269 1.00 88.50 92 ARG A C 1
ATOM 641 O O . ARG A 1 92 ? -8.238 10.350 5.015 1.00 88.50 92 ARG A O 1
ATOM 648 N N . GLU A 1 93 ? -6.865 9.112 6.293 1.00 87.69 93 GLU A N 1
ATOM 649 C CA . GLU A 1 93 ? -7.902 8.714 7.242 1.00 87.69 93 GLU A CA 1
ATOM 650 C C . GLU A 1 93 ? -8.198 9.852 8.218 1.00 87.69 93 GLU A C 1
ATOM 652 O O . GLU A 1 93 ? -7.302 10.386 8.880 1.00 87.69 93 GLU A O 1
ATOM 657 N N . ILE A 1 94 ? -9.471 10.224 8.334 1.00 87.00 94 ILE A N 1
ATOM 658 C CA . ILE A 1 94 ? -9.905 11.235 9.297 1.00 87.00 94 ILE A CA 1
ATOM 659 C C . ILE A 1 94 ? -10.174 10.541 10.628 1.00 87.00 94 ILE A C 1
ATOM 661 O O . ILE A 1 94 ? -11.228 9.944 10.836 1.00 87.00 94 ILE A O 1
ATOM 665 N N . ILE A 1 95 ? -9.224 10.655 11.554 1.00 84.56 95 ILE A N 1
ATOM 666 C CA . ILE A 1 95 ? -9.347 10.093 12.900 1.00 84.56 95 ILE A CA 1
ATOM 667 C C . ILE A 1 95 ? -9.699 11.218 13.888 1.00 84.56 95 ILE A C 1
ATOM 669 O O . ILE A 1 95 ? -8.888 12.125 14.097 1.00 84.56 95 ILE A O 1
ATOM 673 N N . PRO A 1 96 ? -10.885 11.192 14.529 1.00 86.81 96 PRO A N 1
ATOM 674 C CA . PRO A 1 96 ? -11.268 12.212 15.499 1.00 86.81 96 PRO A CA 1
ATOM 675 C C . PRO A 1 96 ? -10.315 12.277 16.696 1.00 86.81 96 PRO A C 1
ATOM 677 O O . PRO A 1 96 ? -9.974 11.257 17.309 1.00 86.81 96 PRO A O 1
ATOM 680 N N . LYS A 1 97 ? -9.936 13.499 17.087 1.00 89.69 97 LYS A N 1
ATOM 681 C CA . LYS A 1 97 ? -9.048 13.736 18.230 1.00 89.69 97 LYS A CA 1
ATOM 682 C C . LYS A 1 97 ? -9.629 13.116 19.500 1.00 89.69 97 LYS A C 1
ATOM 684 O O . LYS A 1 97 ? -10.713 13.477 19.946 1.00 89.69 97 LYS A O 1
ATOM 689 N N . SER A 1 98 ? -8.881 12.195 20.096 1.00 87.69 98 SER A N 1
ATOM 690 C CA . SER A 1 98 ? -9.228 11.547 21.362 1.00 87.69 98 SER A CA 1
ATOM 691 C C . SER A 1 98 ? -8.007 10.833 21.944 1.00 87.69 98 SER A C 1
ATOM 693 O O . SER A 1 98 ? -7.088 10.474 21.210 1.00 87.69 98 SER A O 1
ATOM 695 N N . MET A 1 99 ? -7.984 10.646 23.264 1.00 91.94 99 MET A N 1
ATOM 696 C CA . MET A 1 99 ? -6.953 9.853 23.942 1.00 91.94 99 MET A CA 1
ATOM 697 C C . MET A 1 99 ? -7.150 8.377 23.585 1.00 91.94 99 MET A C 1
ATOM 699 O O . MET A 1 99 ? -8.139 7.775 24.001 1.00 91.94 99 MET A O 1
ATOM 703 N N . ARG A 1 100 ? -6.240 7.811 22.787 1.00 84.75 100 ARG A N 1
ATOM 704 C CA . ARG A 1 100 ? -6.274 6.409 22.348 1.00 84.75 100 ARG A CA 1
ATOM 705 C C . ARG A 1 100 ? -4.865 5.845 22.250 1.00 84.75 100 ARG A C 1
ATOM 707 O O . ARG A 1 100 ? -3.932 6.566 21.906 1.00 84.75 100 ARG A O 1
ATOM 714 N N . THR A 1 101 ? -4.747 4.543 22.472 1.00 86.06 101 THR A N 1
ATOM 715 C CA . THR A 1 101 ? -3.578 3.758 22.071 1.00 86.06 101 THR A CA 1
ATOM 716 C C . THR A 1 101 ? -3.919 3.043 20.771 1.00 86.06 101 THR A C 1
ATOM 718 O O . THR A 1 101 ? -4.955 2.384 20.687 1.00 86.06 101 THR A O 1
ATOM 721 N N . TYR A 1 102 ? -3.061 3.174 19.763 1.00 83.94 102 TYR A N 1
ATOM 722 C CA . TYR A 1 102 ? -3.211 2.483 18.485 1.00 83.94 102 TYR A CA 1
ATOM 723 C C . TYR A 1 102 ? -2.226 1.326 18.398 1.00 83.94 102 TYR A C 1
ATOM 725 O O . TYR A 1 102 ? -1.143 1.383 18.975 1.00 83.94 102 TYR A O 1
ATOM 733 N N . LYS A 1 103 ? -2.602 0.297 17.641 1.00 86.19 103 LYS A N 1
ATOM 734 C CA . LYS A 1 103 ? -1.699 -0.775 17.238 1.00 86.19 103 LYS A CA 1
ATOM 735 C C . LYS A 1 103 ? -1.572 -0.742 15.727 1.00 86.19 103 LYS A C 1
ATOM 737 O O . LYS A 1 103 ? -2.584 -0.758 15.032 1.00 86.19 103 LYS A O 1
ATOM 742 N N . PHE A 1 104 ? -0.339 -0.707 15.248 1.00 85.88 104 PHE A N 1
ATOM 743 C CA . PHE A 1 104 ? -0.035 -0.829 13.834 1.00 85.88 104 PHE A CA 1
ATOM 744 C C . PHE A 1 104 ? 0.445 -2.252 13.563 1.00 85.88 104 PHE A C 1
ATOM 746 O O . PHE A 1 104 ? 1.398 -2.712 14.189 1.00 85.88 104 PHE A O 1
ATOM 753 N N . LEU A 1 105 ? -0.250 -2.954 12.672 1.00 86.50 105 LEU A N 1
ATOM 754 C CA . LEU A 1 105 ? 0.098 -4.299 12.232 1.00 86.50 105 LEU A CA 1
ATOM 755 C C . LEU A 1 105 ? 0.196 -4.284 10.714 1.00 86.50 105 LEU A C 1
ATOM 757 O O . LEU A 1 105 ? -0.672 -3.728 10.045 1.00 86.50 105 LEU A O 1
ATOM 761 N N . VAL A 1 106 ? 1.243 -4.912 10.198 1.00 87.44 106 VAL A N 1
ATOM 762 C CA . VAL A 1 106 ? 1.432 -5.163 8.775 1.00 87.44 106 VAL A CA 1
ATOM 763 C C . VAL A 1 106 ? 2.027 -6.555 8.634 1.00 87.44 106 VAL A C 1
ATOM 765 O O . VAL A 1 106 ? 2.970 -6.901 9.351 1.00 87.44 106 VAL A O 1
ATOM 768 N N . ASP A 1 107 ? 1.453 -7.346 7.738 1.00 88.06 107 ASP A N 1
ATOM 769 C CA . ASP A 1 107 ? 2.023 -8.621 7.334 1.00 88.06 107 ASP A CA 1
ATOM 770 C C . ASP A 1 107 ? 2.837 -8.399 6.059 1.00 88.06 107 ASP A C 1
ATOM 772 O O . ASP A 1 107 ? 2.377 -7.761 5.113 1.00 88.06 107 ASP A O 1
ATOM 776 N N . VAL A 1 108 ? 4.073 -8.898 6.048 1.00 85.50 108 VAL A N 1
ATOM 777 C CA . VAL A 1 108 ? 5.005 -8.709 4.932 1.00 85.50 108 VAL A CA 1
ATOM 778 C C . VAL A 1 108 ? 5.564 -10.059 4.510 1.00 85.50 108 VAL A C 1
ATOM 780 O O . VAL A 1 108 ? 5.952 -10.886 5.342 1.00 85.50 108 VAL A O 1
ATOM 783 N N . LYS A 1 109 ? 5.620 -10.263 3.196 1.00 80.50 109 LYS A N 1
ATOM 784 C CA . LYS A 1 109 ? 6.333 -11.361 2.551 1.00 80.50 109 LYS A CA 1
ATOM 785 C C . LYS A 1 109 ? 7.362 -10.763 1.609 1.00 80.50 109 LYS A C 1
ATOM 787 O O . LYS A 1 109 ? 7.080 -9.777 0.937 1.00 80.50 109 LYS A O 1
ATOM 792 N N . ASP A 1 110 ? 8.528 -11.385 1.562 1.00 74.62 110 ASP A N 1
ATOM 793 C CA . ASP A 1 110 ? 9.455 -11.167 0.462 1.00 74.62 110 ASP A CA 1
ATOM 794 C C . ASP A 1 110 ? 9.101 -12.133 -0.675 1.00 74.62 110 ASP A C 1
ATOM 796 O O . ASP A 1 110 ? 8.751 -13.294 -0.435 1.00 74.62 110 ASP A O 1
ATOM 800 N N . GLY A 1 111 ? 9.155 -11.646 -1.906 1.00 64.44 111 GLY A N 1
ATOM 801 C CA . GLY A 1 111 ? 8.769 -12.398 -3.090 1.00 64.44 111 GLY A CA 1
ATOM 802 C C . GLY A 1 111 ? 8.907 -11.539 -4.337 1.00 64.44 111 GLY A C 1
ATOM 803 O O . GLY A 1 111 ? 8.136 -10.609 -4.532 1.00 64.44 111 GLY A O 1
ATOM 804 N N . GLY A 1 112 ? 9.894 -11.846 -5.183 1.00 55.44 112 GLY A N 1
ATOM 805 C CA . GLY A 1 112 ? 10.116 -11.136 -6.442 1.00 55.44 112 GLY A CA 1
ATOM 806 C C . GLY A 1 112 ? 11.185 -11.783 -7.331 1.00 55.44 112 GLY A C 1
ATOM 807 O O . GLY A 1 112 ? 12.093 -12.459 -6.850 1.00 55.44 112 GLY A O 1
ATOM 808 N N . PHE A 1 113 ? 11.062 -11.563 -8.647 1.00 49.53 113 PHE A N 1
ATOM 809 C CA . PHE A 1 113 ? 11.854 -12.153 -9.747 1.00 49.53 113 PHE A CA 1
ATOM 810 C C . PHE A 1 113 ? 13.367 -11.837 -9.701 1.00 49.53 113 PHE A C 1
ATOM 812 O O . PHE A 1 113 ? 14.159 -12.492 -10.375 1.00 49.53 113 PHE A O 1
ATOM 819 N N . LEU A 1 114 ? 13.784 -10.848 -8.904 1.00 50.44 114 LEU A N 1
ATOM 820 C CA . LEU A 1 114 ? 15.168 -10.390 -8.776 1.00 50.44 114 LEU A CA 1
ATOM 821 C C . LEU A 1 114 ? 15.551 -10.274 -7.293 1.00 50.44 114 LEU A C 1
ATOM 823 O O . LEU A 1 114 ? 15.604 -9.183 -6.748 1.00 50.44 114 LEU A O 1
ATOM 827 N N . VAL A 1 115 ? 15.856 -11.422 -6.683 1.00 46.28 115 VAL A N 1
ATOM 828 C CA . VAL A 1 115 ? 16.654 -11.570 -5.450 1.00 46.28 115 VAL A CA 1
ATOM 829 C C . VAL A 1 115 ? 16.032 -11.004 -4.162 1.00 46.28 115 VAL A C 1
ATOM 831 O O . VAL A 1 115 ? 15.949 -9.803 -3.937 1.00 46.28 115 VAL A O 1
ATOM 834 N N . VAL A 1 116 ? 15.711 -11.955 -3.280 1.00 44.44 116 VAL A N 1
ATOM 835 C CA . VAL A 1 116 ? 15.663 -11.869 -1.813 1.00 44.44 116 VAL A CA 1
ATOM 836 C C . VAL A 1 116 ? 16.364 -10.642 -1.231 1.00 44.44 116 VAL A C 1
ATOM 838 O O . VAL A 1 116 ? 17.584 -10.489 -1.337 1.00 44.44 116 VAL A O 1
ATOM 841 N N . SER A 1 117 ? 15.617 -9.822 -0.499 1.00 46.59 117 SER A N 1
ATOM 842 C CA . SER A 1 117 ? 16.248 -8.927 0.460 1.00 46.59 117 SER A CA 1
ATOM 843 C C . SER A 1 117 ? 17.039 -9.793 1.449 1.00 46.59 117 SER A C 1
ATOM 845 O O . SER A 1 117 ? 16.455 -10.674 2.087 1.00 46.59 117 SER A O 1
ATOM 847 N N . PRO A 1 118 ? 18.351 -9.563 1.653 1.00 47.94 118 PRO A N 1
ATOM 848 C CA . PRO A 1 118 ? 19.145 -10.351 2.602 1.00 47.94 118 PRO A CA 1
ATOM 849 C C . PRO A 1 118 ? 18.647 -10.222 4.054 1.00 47.94 118 PRO A C 1
ATOM 851 O O . PRO A 1 118 ? 19.084 -10.969 4.923 1.00 47.94 118 PRO A O 1
ATOM 854 N N . ILE A 1 119 ? 17.699 -9.317 4.316 1.00 52.84 119 ILE A N 1
ATOM 855 C CA . ILE A 1 119 ? 17.006 -9.162 5.597 1.00 52.84 119 ILE A CA 1
ATOM 856 C C . ILE A 1 119 ? 15.939 -10.250 5.859 1.00 52.84 119 ILE A C 1
ATOM 858 O O . ILE A 1 119 ? 15.629 -10.499 7.020 1.00 52.84 119 ILE A O 1
ATOM 862 N N . PHE A 1 120 ? 15.421 -10.941 4.830 1.00 44.59 120 PHE A N 1
ATOM 863 C CA . PHE A 1 120 ? 14.376 -11.978 4.964 1.00 44.59 120 PHE A CA 1
ATOM 864 C C . PHE A 1 120 ? 14.814 -13.379 4.492 1.00 44.59 120 PHE A C 1
ATOM 866 O O . PHE A 1 120 ? 13.998 -14.296 4.413 1.00 44.59 120 PHE A O 1
ATOM 873 N N . GLY A 1 121 ? 16.109 -13.580 4.216 1.00 31.89 121 GLY A N 1
ATOM 874 C CA . GLY A 1 121 ? 16.668 -14.787 3.583 1.00 31.89 121 GLY A CA 1
ATOM 875 C C . GLY A 1 121 ? 16.574 -16.110 4.365 1.00 31.89 121 GLY A C 1
ATOM 876 O O . GLY A 1 121 ? 17.069 -17.132 3.890 1.00 31.89 121 GLY A O 1
ATOM 877 N N . HIS A 1 122 ? 15.929 -16.143 5.531 1.00 29.80 122 HIS A N 1
ATOM 878 C CA . HIS A 1 122 ? 15.642 -17.379 6.253 1.00 29.80 122 HIS A CA 1
ATOM 879 C C . HIS A 1 122 ? 14.199 -17.388 6.753 1.00 29.80 122 HIS A C 1
ATOM 881 O O . HIS A 1 122 ? 13.893 -16.842 7.801 1.00 29.80 122 HIS A O 1
ATOM 887 N N . TRP A 1 123 ? 13.347 -18.056 5.974 1.00 32.44 123 TRP A N 1
ATOM 888 C CA . TRP A 1 123 ? 12.122 -18.742 6.387 1.00 32.44 123 TRP A CA 1
ATOM 889 C C . TRP A 1 123 ? 11.182 -18.029 7.368 1.00 32.44 123 TRP A C 1
ATOM 891 O O . TRP A 1 123 ? 11.407 -17.981 8.573 1.00 32.44 123 TRP A O 1
ATOM 901 N N . GLY A 1 124 ? 9.996 -17.706 6.855 1.00 31.52 124 GLY A N 1
ATOM 902 C CA . GLY A 1 124 ? 8.793 -17.531 7.659 1.00 31.52 124 GLY A CA 1
ATOM 903 C C . GLY A 1 124 ? 8.253 -16.117 7.576 1.00 31.52 124 GLY A C 1
ATOM 904 O O . GLY A 1 124 ? 8.929 -15.165 7.946 1.00 31.52 124 GLY A O 1
ATOM 905 N N . ALA A 1 125 ? 7.009 -16.006 7.103 1.00 40.53 125 ALA A N 1
ATOM 906 C CA . ALA A 1 125 ? 6.187 -14.814 7.254 1.00 40.53 125 ALA A CA 1
ATOM 907 C C . ALA A 1 125 ? 6.429 -14.204 8.641 1.00 40.53 125 ALA A C 1
ATOM 909 O O . ALA A 1 125 ? 6.212 -14.879 9.655 1.00 40.53 125 ALA A O 1
ATOM 910 N N . VAL A 1 126 ? 6.928 -12.968 8.678 1.00 36.78 126 VAL A N 1
ATOM 911 C CA . VAL A 1 126 ? 7.193 -12.264 9.930 1.00 36.78 126 VAL A CA 1
ATOM 912 C C . VAL A 1 126 ? 5.839 -11.992 10.566 1.00 36.78 126 VAL A C 1
ATOM 914 O O . VAL A 1 126 ? 5.144 -11.040 10.228 1.00 36.78 126 VAL A O 1
ATOM 917 N N . ARG A 1 127 ? 5.426 -12.892 11.461 1.00 38.16 127 ARG A N 1
ATOM 918 C CA . ARG A 1 127 ? 4.214 -12.728 12.248 1.00 38.16 127 ARG A CA 1
ATOM 919 C C . ARG A 1 127 ? 4.466 -11.607 13.247 1.00 38.16 127 ARG A C 1
ATOM 921 O O . ARG A 1 127 ? 5.232 -11.790 14.187 1.00 38.16 127 ARG A O 1
ATOM 928 N N . ARG A 1 128 ? 3.697 -10.527 13.090 1.00 33.41 128 ARG A N 1
ATOM 929 C CA . ARG A 1 128 ? 3.220 -9.676 14.186 1.00 33.41 128 ARG A CA 1
ATOM 930 C C . ARG A 1 128 ? 4.327 -8.931 14.949 1.00 33.41 128 ARG A C 1
ATOM 932 O O . ARG A 1 128 ? 4.801 -9.381 15.988 1.00 33.41 128 ARG A O 1
ATOM 939 N N . TRP A 1 129 ? 4.606 -7.702 14.523 1.00 27.25 129 TRP A N 1
ATOM 940 C CA . TRP A 1 129 ? 5.182 -6.697 15.418 1.00 27.25 129 TRP A CA 1
ATOM 941 C C . TRP A 1 129 ? 4.114 -6.285 16.445 1.00 27.25 129 TRP A C 1
ATOM 943 O O . TRP A 1 129 ? 3.164 -5.578 16.121 1.00 27.25 129 TRP A O 1
ATOM 953 N N . LEU A 1 130 ? 4.221 -6.782 17.683 1.00 29.16 130 LEU A N 1
ATOM 954 C CA . LEU A 1 130 ? 3.617 -6.104 18.832 1.00 29.16 130 LEU A CA 1
ATOM 955 C C . LEU A 1 130 ? 4.556 -4.956 19.208 1.00 29.16 130 LEU A C 1
ATOM 957 O O . LEU A 1 130 ? 5.669 -5.206 19.667 1.00 29.16 130 LEU A O 1
ATOM 961 N N . LEU A 1 131 ? 4.087 -3.727 19.015 1.00 31.16 131 LEU A N 1
ATOM 962 C CA . LEU A 1 131 ? 4.465 -2.595 19.856 1.00 31.16 131 LEU A CA 1
ATOM 963 C C . LEU A 1 131 ? 3.355 -2.395 20.893 1.00 31.16 131 LEU A C 1
ATOM 965 O O . LEU A 1 131 ? 2.167 -2.602 20.528 1.00 31.16 131 LEU A O 1
#

Radius of gyration: 18.89 Å; chains: 1; bounding box: 60×34×48 Å